Protein AF-A0A6S6XDY8-F1 (afdb_monomer_lite)

Radius of gyration: 13.09 Å; chains: 1; bounding box: 47×22×27 Å

Structure (mmCIF, N/CA/C/O backbone):
data_AF-A0A6S6XDY8-F1
#
_entry.id   AF-A0A6S6XDY8-F1
#
loop_
_atom_site.group_PDB
_atom_site.id
_atom_site.type_symbol
_atom_site.label_atom_id
_atom_site.label_alt_id
_atom_site.label_comp_id
_atom_site.label_asym_id
_atom_site.label_entity_id
_atom_site.label_seq_id
_atom_site.pdbx_PDB_ins_code
_atom_site.Cartn_x
_atom_site.Cartn_y
_atom_site.Cartn_z
_atom_site.occupancy
_atom_site.B_iso_or_equiv
_atom_site.auth_seq_id
_atom_site.auth_comp_id
_atom_site.auth_asym_id
_atom_site.auth_atom_id
_atom_site.pdbx_PDB_model_num
ATOM 1 N N . MET A 1 1 ? 31.155 0.270 -16.008 1.00 42.94 1 MET A N 1
ATOM 2 C CA . MET A 1 1 ? 30.243 0.040 -14.872 1.00 42.94 1 MET A CA 1
ATOM 3 C C . MET A 1 1 ? 28.856 0.005 -15.472 1.00 42.94 1 MET A C 1
ATOM 5 O O . MET A 1 1 ? 28.491 0.984 -16.104 1.00 42.94 1 MET A O 1
ATOM 9 N N . ILE A 1 2 ? 28.172 -1.141 -15.448 1.00 48.41 2 ILE A N 1
ATOM 10 C CA . ILE A 1 2 ? 26.782 -1.186 -15.912 1.00 48.41 2 ILE A CA 1
ATOM 11 C C . ILE A 1 2 ? 25.988 -0.518 -14.797 1.00 48.41 2 ILE A C 1
ATOM 13 O O . ILE A 1 2 ? 25.837 -1.086 -13.720 1.00 48.41 2 ILE A O 1
ATOM 17 N N . GLU A 1 3 ? 25.620 0.739 -15.015 1.00 52.81 3 GLU A N 1
ATOM 18 C CA . GLU A 1 3 ? 24.658 1.440 -14.179 1.00 52.81 3 GLU A CA 1
ATOM 19 C C . GLU A 1 3 ? 23.336 0.701 -14.398 1.00 52.81 3 GLU A C 1
ATOM 21 O O . GLU A 1 3 ? 22.734 0.783 -15.468 1.00 52.81 3 GLU A O 1
ATOM 26 N N . THR A 1 4 ? 22.980 -0.179 -13.462 1.00 51.91 4 THR A N 1
ATOM 27 C CA . THR A 1 4 ? 21.721 -0.918 -13.517 1.00 51.91 4 THR A CA 1
ATOM 28 C C . THR A 1 4 ? 20.608 0.108 -13.360 1.00 51.91 4 THR A C 1
ATOM 30 O O . THR A 1 4 ? 20.285 0.518 -12.249 1.00 51.91 4 THR A O 1
ATOM 33 N N . ASP A 1 5 ? 20.077 0.586 -14.479 1.00 48.72 5 ASP A N 1
ATOM 34 C CA . ASP A 1 5 ? 18.959 1.517 -14.505 1.00 48.72 5 ASP A CA 1
ATOM 35 C C . ASP A 1 5 ? 17.707 0.755 -14.044 1.00 48.72 5 ASP A C 1
ATOM 37 O O . ASP A 1 5 ? 17.054 0.044 -14.804 1.00 48.72 5 ASP A O 1
ATOM 41 N N . TYR A 1 6 ? 17.400 0.841 -12.747 1.00 47.88 6 TYR A N 1
ATOM 42 C CA . TYR A 1 6 ? 16.202 0.260 -12.126 1.00 47.88 6 TYR A CA 1
ATOM 43 C C . TYR A 1 6 ? 14.924 1.041 -12.496 1.00 47.88 6 TYR A C 1
ATOM 45 O O . TYR A 1 6 ? 13.958 1.060 -11.735 1.00 47.88 6 TYR A O 1
ATOM 53 N N . THR A 1 7 ? 14.881 1.696 -13.657 1.00 53.53 7 THR A N 1
ATOM 54 C CA . THR A 1 7 ? 13.770 2.542 -14.114 1.00 53.53 7 THR A CA 1
ATOM 55 C C . THR A 1 7 ? 12.384 1.895 -14.129 1.00 53.53 7 THR A C 1
ATOM 57 O O . THR A 1 7 ? 11.444 2.640 -13.857 1.00 53.53 7 THR A O 1
ATOM 60 N N . PRO A 1 8 ? 12.167 0.575 -14.334 1.00 48.53 8 PRO A N 1
ATOM 61 C CA . PRO A 1 8 ? 10.818 0.022 -14.178 1.00 48.53 8 PRO A CA 1
ATOM 62 C C . PRO A 1 8 ? 10.322 0.002 -12.717 1.00 48.53 8 PRO A C 1
ATOM 64 O O . PRO A 1 8 ? 9.138 -0.225 -12.490 1.00 48.53 8 PRO A O 1
ATOM 67 N N . TYR A 1 9 ? 11.189 0.271 -11.733 1.00 50.12 9 TYR A N 1
ATOM 68 C CA . TYR A 1 9 ? 10.849 0.349 -10.306 1.00 50.12 9 TYR A CA 1
ATOM 69 C C . TYR A 1 9 ? 10.756 1.778 -9.764 1.00 50.12 9 TYR A C 1
ATOM 71 O O . TYR A 1 9 ? 10.539 1.945 -8.565 1.00 50.12 9 TYR A O 1
ATOM 79 N N . ARG A 1 10 ? 10.919 2.817 -10.598 1.00 54.62 10 ARG A N 1
ATOM 80 C CA . ARG A 1 10 ? 10.978 4.212 -10.117 1.00 54.62 10 ARG A CA 1
ATOM 81 C C . ARG A 1 10 ? 9.720 4.638 -9.352 1.00 54.62 10 ARG A C 1
ATOM 83 O O . ARG A 1 10 ? 9.812 5.453 -8.441 1.00 54.62 10 ARG A O 1
ATOM 90 N N . ASP A 1 11 ? 8.592 4.021 -9.691 1.00 62.03 11 ASP A N 1
ATOM 91 C CA . ASP A 1 11 ? 7.269 4.301 -9.140 1.00 62.03 11 ASP A CA 1
ATOM 92 C C . ASP A 1 11 ? 6.613 3.047 -8.529 1.00 62.03 11 ASP A C 1
ATOM 94 O O . ASP A 1 11 ? 5.394 2.941 -8.436 1.00 62.03 11 ASP A O 1
ATOM 98 N N . PHE A 1 12 ? 7.399 2.045 -8.127 1.00 64.31 12 PHE A N 1
ATOM 99 C CA . PHE A 1 12 ? 6.887 0.928 -7.329 1.00 64.31 12 PHE A CA 1
ATOM 100 C C . PHE A 1 12 ? 7.192 1.197 -5.848 1.00 64.31 12 PHE A C 1
ATOM 102 O O . PHE A 1 12 ? 8.323 1.564 -5.530 1.00 64.31 12 PHE A O 1
ATOM 109 N N . PRO A 1 13 ? 6.235 1.029 -4.915 1.00 72.88 13 PRO A N 1
ATOM 110 C CA . PRO A 1 13 ? 4.951 0.332 -5.048 1.00 72.88 13 PRO A CA 1
ATOM 111 C C . PRO A 1 13 ? 3.734 1.214 -5.362 1.00 72.88 13 PRO A C 1
ATOM 113 O O . PRO A 1 13 ? 2.616 0.720 -5.281 1.00 72.88 13 PRO A O 1
ATOM 116 N N . PHE A 1 14 ? 3.907 2.493 -5.705 1.00 79.50 14 PHE A N 1
ATOM 117 C CA . PHE A 1 14 ? 2.797 3.396 -6.029 1.00 79.50 14 PHE A CA 1
ATOM 118 C C . PHE A 1 14 ? 3.124 4.267 -7.244 1.00 79.50 14 PHE A C 1
ATOM 120 O O . PHE A 1 14 ? 4.120 4.992 -7.173 1.00 79.50 14 PHE A O 1
ATOM 127 N N . PRO A 1 15 ? 2.280 4.278 -8.296 1.00 76.56 15 PRO A N 1
ATOM 128 C CA . PRO A 1 15 ? 2.521 5.118 -9.464 1.00 76.56 15 PRO A CA 1
ATOM 129 C C . PRO A 1 15 ? 2.646 6.606 -9.091 1.00 76.56 15 PRO A C 1
ATOM 131 O O . PRO A 1 15 ? 2.022 7.067 -8.135 1.00 76.56 15 PRO A O 1
ATOM 134 N N . ALA A 1 16 ? 3.423 7.373 -9.870 1.00 73.62 16 ALA A N 1
ATOM 135 C CA . ALA A 1 16 ? 3.621 8.814 -9.656 1.00 73.62 16 ALA A CA 1
ATOM 136 C C . ALA A 1 16 ? 2.300 9.598 -9.566 1.00 73.62 16 ALA A C 1
ATOM 138 O O . ALA A 1 16 ? 2.167 10.529 -8.771 1.00 73.62 16 ALA A O 1
ATOM 139 N N . ALA A 1 17 ? 1.324 9.214 -10.392 1.00 79.56 17 ALA A N 1
ATOM 140 C CA . ALA A 1 17 ? -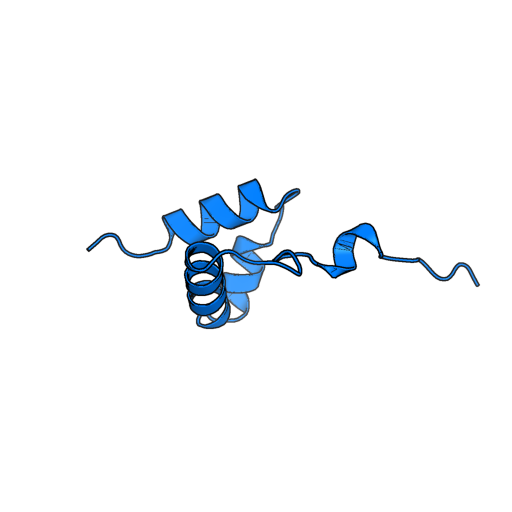0.023 9.757 -10.383 1.00 79.56 17 ALA A CA 1
ATOM 141 C C . ALA A 1 17 ? -0.964 8.765 -9.687 1.00 79.56 17 ALA A C 1
ATOM 143 O O . ALA A 1 17 ? -1.228 7.686 -10.214 1.00 79.56 17 ALA A O 1
ATOM 144 N N . LEU A 1 18 ? -1.468 9.149 -8.513 1.00 77.56 18 LEU A N 1
ATOM 145 C CA . LEU A 1 18 ? -2.463 8.389 -7.755 1.00 77.56 18 LEU A CA 1
ATOM 146 C C . LEU A 1 18 ? -3.811 9.097 -7.776 1.00 77.56 18 LEU A C 1
ATOM 148 O O . LEU A 1 18 ? -3.879 10.310 -7.557 1.00 77.56 18 LEU A O 1
ATOM 152 N N . SER A 1 19 ? -4.874 8.317 -7.949 1.00 84.56 19 SER A N 1
ATOM 153 C CA . SER A 1 19 ? -6.244 8.764 -7.690 1.00 84.56 19 SER A CA 1
ATOM 154 C C . SER A 1 19 ? -6.446 9.042 -6.194 1.00 84.56 19 SER A C 1
ATOM 156 O O . SER A 1 19 ? -5.700 8.534 -5.356 1.00 84.56 19 SER A O 1
ATOM 158 N N . GLU A 1 20 ? -7.474 9.810 -5.821 1.00 84.44 20 GLU A N 1
ATOM 159 C CA . GLU A 1 20 ? -7.776 10.097 -4.405 1.00 84.44 20 GLU A CA 1
ATOM 160 C C . GLU A 1 20 ? -7.998 8.827 -3.566 1.00 84.44 20 GLU A C 1
ATOM 162 O O . GLU A 1 20 ? -7.634 8.778 -2.391 1.00 84.44 20 GLU A O 1
ATOM 167 N N . GLU A 1 21 ? -8.573 7.782 -4.163 1.00 81.50 21 GLU A N 1
ATOM 168 C CA . GLU A 1 21 ? -8.747 6.484 -3.510 1.00 81.50 21 GLU A CA 1
ATOM 169 C C . GLU A 1 21 ? -7.399 5.801 -3.241 1.00 81.50 21 GLU A C 1
ATOM 171 O O . GLU A 1 21 ? -7.109 5.430 -2.103 1.00 81.50 21 GLU A O 1
ATOM 176 N N . ASP A 1 22 ? -6.519 5.746 -4.239 1.00 83.50 22 ASP A N 1
ATOM 177 C CA . ASP A 1 22 ? -5.188 5.150 -4.104 1.00 83.50 22 ASP A CA 1
ATOM 178 C C . ASP A 1 22 ? -4.297 5.929 -3.127 1.00 83.50 22 ASP A C 1
ATOM 180 O O . ASP A 1 22 ? -3.435 5.346 -2.466 1.00 83.50 22 ASP A O 1
ATOM 184 N N . GLN A 1 23 ? -4.5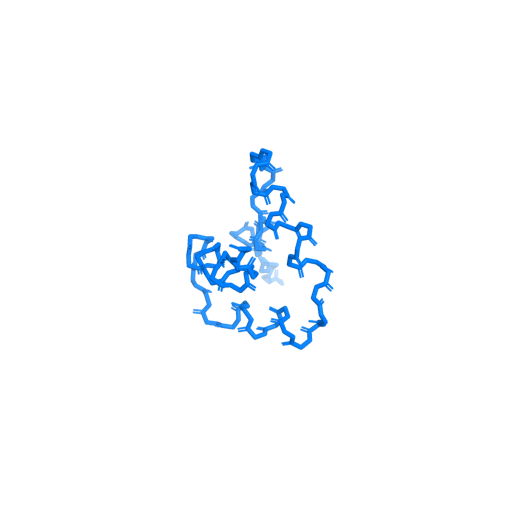19 7.238 -2.970 1.00 86.81 23 GLN A N 1
ATOM 185 C CA . GLN A 1 23 ? -3.855 8.025 -1.929 1.00 86.81 23 GLN A CA 1
ATOM 186 C C . GLN A 1 23 ? -4.240 7.560 -0.519 1.00 86.81 23 GLN A C 1
ATOM 188 O O . GLN A 1 23 ? -3.378 7.535 0.362 1.00 86.81 23 GLN A O 1
ATOM 193 N N . LYS A 1 24 ? -5.491 7.135 -0.293 1.00 87.62 24 LYS A N 1
ATOM 194 C CA . LYS A 1 24 ? -5.914 6.548 0.994 1.00 87.62 24 LYS A CA 1
ATOM 195 C C . LYS A 1 24 ? -5.239 5.202 1.227 1.00 87.62 24 LYS A C 1
ATOM 197 O O . LYS A 1 24 ? -4.770 4.944 2.333 1.00 87.62 24 LYS A O 1
ATOM 202 N N . ILE A 1 25 ? -5.129 4.381 0.181 1.00 87.81 25 ILE A N 1
ATOM 203 C CA . ILE A 1 25 ? -4.403 3.104 0.228 1.00 87.81 25 ILE A CA 1
ATOM 204 C C . ILE A 1 25 ? -2.925 3.338 0.553 1.00 87.81 25 ILE A C 1
ATOM 206 O O . ILE A 1 25 ? -2.370 2.661 1.418 1.00 87.81 25 ILE A O 1
ATOM 210 N N . LYS A 1 26 ? -2.300 4.345 -0.067 1.00 89.12 26 LYS A N 1
ATOM 211 C CA . LYS A 1 26 ? -0.924 4.760 0.229 1.00 89.12 26 LYS A CA 1
ATOM 212 C C . LYS A 1 26 ? -0.755 5.215 1.669 1.00 89.12 26 LYS A C 1
ATOM 214 O O . LYS A 1 26 ? 0.173 4.764 2.334 1.00 89.12 26 LYS A O 1
ATOM 219 N N . ALA A 1 27 ? -1.639 6.076 2.158 1.00 89.69 27 ALA A N 1
ATOM 220 C CA . ALA A 1 27 ? -1.592 6.547 3.536 1.00 89.69 27 ALA A CA 1
ATOM 221 C C . ALA A 1 27 ? -1.749 5.390 4.536 1.00 89.69 27 ALA A C 1
ATOM 223 O O . ALA A 1 27 ? -0.976 5.300 5.487 1.00 89.69 27 ALA A O 1
ATOM 224 N N . PHE A 1 28 ? -2.688 4.470 4.292 1.00 90.44 28 PHE A N 1
ATOM 225 C CA . PHE A 1 28 ? -2.861 3.276 5.116 1.00 90.44 28 PHE A CA 1
ATOM 226 C C . PHE A 1 28 ? -1.613 2.391 5.093 1.00 90.44 28 PHE A C 1
ATOM 228 O O . PHE A 1 28 ? -1.098 2.047 6.153 1.00 90.44 28 PHE A O 1
ATOM 235 N N . PHE A 1 29 ? -1.083 2.074 3.910 1.00 91.00 29 PHE A N 1
ATOM 236 C CA . PHE A 1 29 ? 0.123 1.261 3.773 1.00 91.00 29 PHE A CA 1
ATOM 237 C C . PHE A 1 29 ? 1.308 1.867 4.535 1.00 91.00 29 PHE A C 1
ATOM 239 O O . PHE A 1 29 ? 1.953 1.166 5.307 1.00 91.00 29 PHE A O 1
ATOM 246 N N . LEU A 1 30 ? 1.544 3.174 4.380 1.00 88.56 30 LEU A N 1
ATOM 247 C CA . LEU A 1 30 ? 2.620 3.886 5.077 1.00 88.56 30 LEU A CA 1
ATOM 248 C C . LEU A 1 30 ? 2.401 3.999 6.593 1.00 88.56 30 LEU A C 1
ATOM 250 O O . LEU A 1 30 ? 3.352 4.264 7.320 1.00 88.56 30 LEU A O 1
ATOM 254 N N . SER A 1 31 ? 1.171 3.805 7.079 1.00 92.75 31 SER A N 1
ATOM 255 C CA . SER A 1 31 ? 0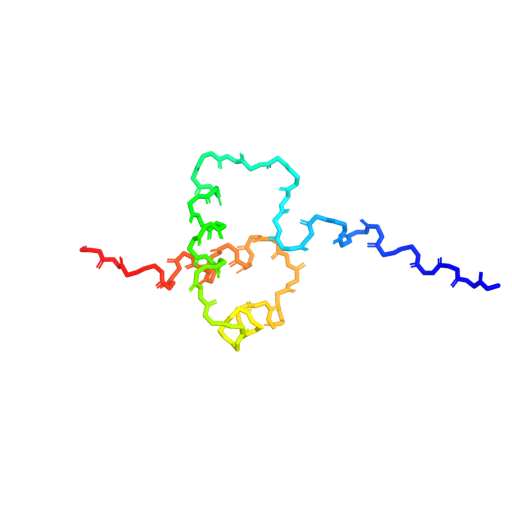.875 3.763 8.517 1.00 92.75 31 SER A CA 1
ATOM 256 C C . SER A 1 31 ? 1.182 2.407 9.164 1.00 92.75 31 SER A C 1
ATOM 258 O O . SER A 1 31 ? 1.224 2.310 10.391 1.00 92.75 31 SER A O 1
ATOM 260 N N . LEU A 1 32 ? 1.388 1.357 8.361 1.00 90.44 32 LEU A N 1
ATOM 261 C CA . LEU A 1 32 ? 1.736 0.029 8.860 1.00 90.44 32 LEU A CA 1
ATOM 262 C C . LEU A 1 32 ? 3.202 -0.019 9.322 1.00 90.44 32 LEU A C 1
ATOM 264 O O . LEU A 1 32 ? 4.038 0.677 8.744 1.00 90.44 32 LEU A O 1
ATOM 268 N N . PRO A 1 33 ? 3.542 -0.887 10.293 1.00 93.12 33 PRO A N 1
ATOM 269 C CA . PRO A 1 33 ? 4.931 -1.174 10.644 1.00 93.12 33 PRO A CA 1
ATOM 270 C C . PRO A 1 33 ? 5.734 -1.699 9.449 1.00 93.12 33 PRO A C 1
ATOM 272 O O . PRO A 1 33 ? 5.188 -2.409 8.600 1.00 93.12 33 PRO A O 1
ATOM 275 N N . ASP A 1 34 ? 7.041 -1.434 9.433 1.00 89.56 34 ASP A N 1
ATOM 276 C CA . ASP A 1 34 ? 7.943 -1.819 8.337 1.00 89.56 34 ASP A CA 1
ATOM 277 C C . ASP A 1 34 ? 7.871 -3.318 7.998 1.00 89.56 34 ASP A C 1
ATOM 279 O O . ASP A 1 34 ? 7.848 -3.701 6.830 1.00 89.56 34 ASP A O 1
ATOM 283 N N . GLU A 1 35 ? 7.767 -4.185 9.010 1.00 91.62 35 GLU A N 1
ATOM 284 C CA . GLU A 1 35 ? 7.637 -5.636 8.816 1.00 91.62 35 GLU A CA 1
ATOM 285 C C . GLU A 1 35 ? 6.377 -6.010 8.021 1.00 91.62 35 GLU A C 1
ATOM 287 O O . GLU A 1 35 ? 6.414 -6.880 7.145 1.00 91.62 35 GLU A O 1
ATOM 292 N N . GLU A 1 36 ? 5.264 -5.327 8.281 1.00 90.94 36 GLU A N 1
ATOM 293 C CA . GLU A 1 36 ? 4.004 -5.562 7.580 1.00 90.94 36 GLU A CA 1
ATOM 294 C C . GLU A 1 36 ? 4.021 -4.942 6.181 1.00 90.94 36 GLU A C 1
ATOM 296 O O . GLU A 1 36 ? 3.524 -5.562 5.237 1.00 90.94 36 GLU A O 1
ATOM 301 N N . GLN A 1 37 ? 4.659 -3.782 6.011 1.00 90.44 37 GLN A N 1
ATOM 302 C CA . GLN A 1 37 ? 4.902 -3.203 4.690 1.00 90.44 37 GLN A CA 1
ATOM 303 C C . GLN A 1 37 ? 5.711 -4.165 3.808 1.00 90.44 37 GLN A C 1
ATOM 305 O O . GLN A 1 37 ? 5.297 -4.494 2.692 1.00 90.44 37 GLN A O 1
ATOM 310 N N . LEU A 1 38 ? 6.820 -4.698 4.330 1.00 90.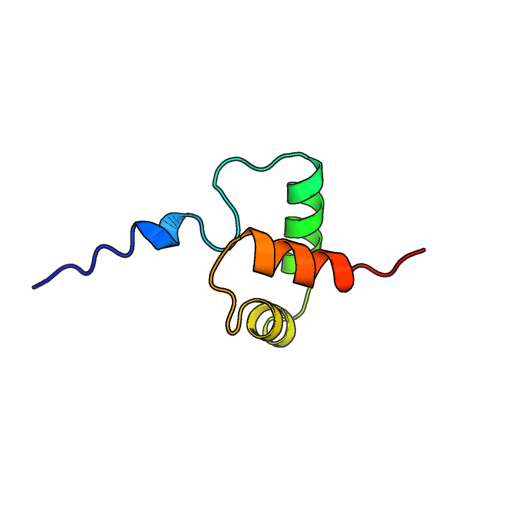06 38 LEU A N 1
ATOM 311 C CA . LEU A 1 38 ? 7.660 -5.684 3.646 1.00 90.06 38 LEU A CA 1
ATOM 312 C C . LEU A 1 38 ? 6.887 -6.962 3.322 1.00 90.06 38 LEU A C 1
ATOM 314 O O . LEU A 1 38 ? 7.008 -7.497 2.218 1.00 90.06 38 LEU A O 1
ATOM 318 N N . ARG A 1 39 ? 6.064 -7.451 4.254 1.00 90.31 39 ARG A N 1
ATOM 319 C CA . ARG A 1 39 ? 5.224 -8.634 4.040 1.00 90.31 39 ARG A CA 1
ATOM 320 C C . ARG A 1 39 ? 4.231 -8.436 2.897 1.00 90.31 39 ARG A C 1
ATOM 322 O O . ARG A 1 39 ? 4.031 -9.367 2.118 1.00 90.31 39 ARG A O 1
ATOM 329 N N . LEU A 1 40 ? 3.621 -7.258 2.792 1.00 89.44 40 LEU A N 1
ATOM 330 C CA . LEU A 1 40 ? 2.672 -6.937 1.723 1.00 89.44 40 LEU A CA 1
ATOM 331 C C . LEU A 1 40 ? 3.363 -6.817 0.363 1.00 89.44 40 LEU A C 1
ATOM 333 O O . LEU A 1 40 ? 2.824 -7.308 -0.629 1.00 89.44 40 LEU A O 1
ATOM 337 N N . LEU A 1 41 ? 4.569 -6.245 0.326 1.00 88.00 41 LEU A N 1
ATOM 338 C CA . LEU A 1 41 ? 5.384 -6.118 -0.887 1.00 88.00 41 LEU A CA 1
ATOM 339 C C . LEU A 1 41 ? 5.974 -7.448 -1.362 1.00 88.00 41 LEU A C 1
ATOM 341 O O . LEU A 1 41 ? 6.204 -7.640 -2.558 1.00 88.00 41 LEU A O 1
ATOM 345 N N . ARG A 1 42 ? 6.242 -8.379 -0.442 1.00 88.00 42 ARG A N 1
ATOM 346 C CA . ARG A 1 42 ? 6.949 -9.620 -0.759 1.00 88.00 42 ARG A CA 1
ATOM 347 C C . ARG A 1 42 ? 6.186 -10.447 -1.794 1.00 88.00 42 ARG A C 1
ATOM 349 O O . ARG A 1 42 ? 5.076 -10.925 -1.556 1.00 88.00 42 ARG A O 1
ATOM 356 N N . GLY A 1 43 ? 6.832 -10.672 -2.935 1.00 83.75 43 GLY A N 1
ATOM 357 C CA . GLY A 1 43 ? 6.289 -11.488 -4.018 1.00 83.75 43 GLY A CA 1
ATOM 358 C C . GLY A 1 43 ? 5.185 -10.814 -4.834 1.00 83.75 43 GLY A C 1
ATOM 359 O O . GLY A 1 43 ? 4.536 -11.515 -5.601 1.00 83.75 43 GLY A O 1
ATOM 360 N N . CYS A 1 44 ? 4.955 -9.506 -4.678 1.00 85.00 44 CYS A N 1
ATOM 361 C CA . CYS A 1 44 ? 4.151 -8.743 -5.632 1.00 85.00 44 CYS A CA 1
ATOM 362 C C . CYS A 1 44 ? 4.956 -8.516 -6.911 1.00 85.00 44 CYS A C 1
ATOM 364 O O . CYS A 1 44 ? 6.106 -8.078 -6.852 1.00 85.00 44 CYS A O 1
ATOM 366 N N . GLN A 1 45 ? 4.3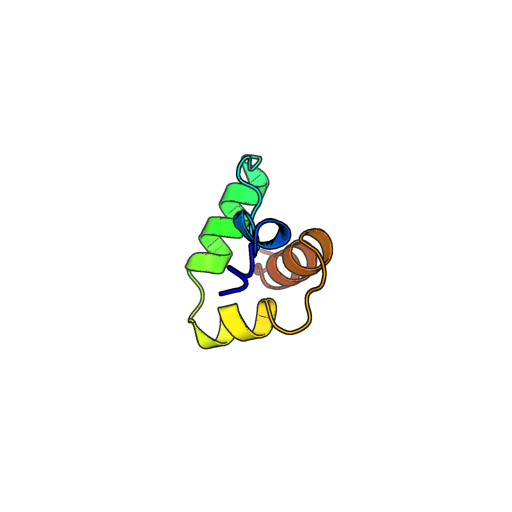47 -8.795 -8.058 1.00 80.94 45 GLN A N 1
ATOM 367 C CA . GLN A 1 45 ? 4.935 -8.574 -9.380 1.00 80.94 45 GLN A CA 1
ATOM 368 C C . GLN A 1 45 ? 4.305 -7.374 -10.095 1.00 80.94 45 GLN A C 1
ATOM 370 O O . GLN A 1 45 ? 4.799 -6.940 -11.133 1.00 80.94 45 GLN A O 1
ATOM 375 N N . SER A 1 46 ? 3.217 -6.826 -9.548 1.00 82.69 46 SER A N 1
ATOM 376 C CA . SER A 1 46 ? 2.501 -5.691 -10.125 1.00 82.69 46 SER A CA 1
ATOM 377 C C . SER A 1 46 ? 1.827 -4.819 -9.063 1.00 82.69 46 SER A C 1
ATOM 379 O O . SER A 1 46 ? 1.569 -5.259 -7.939 1.00 82.69 46 SER A O 1
ATOM 381 N N . TYR A 1 47 ? 1.509 -3.574 -9.437 1.00 82.88 47 TYR A N 1
ATOM 382 C CA . TYR A 1 47 ? 0.745 -2.656 -8.588 1.00 82.88 47 TYR A CA 1
ATOM 383 C C . TYR A 1 47 ? -0.642 -3.207 -8.238 1.00 82.88 47 TYR A C 1
ATOM 385 O O . TYR A 1 47 ? -1.061 -3.083 -7.097 1.00 82.88 47 TYR A O 1
ATOM 393 N N . GLY A 1 48 ? -1.330 -3.861 -9.181 1.00 84.44 48 GLY A N 1
ATOM 394 C CA . GLY A 1 48 ? -2.657 -4.434 -8.937 1.00 84.44 48 GLY A CA 1
ATOM 395 C C . GLY A 1 48 ? -2.651 -5.514 -7.851 1.00 84.44 48 GLY A C 1
ATOM 396 O O . GLY A 1 48 ? -3.499 -5.494 -6.964 1.00 84.44 48 GLY A O 1
ATOM 397 N N . GLU A 1 49 ? -1.656 -6.408 -7.861 1.00 87.00 49 GLU A N 1
ATOM 398 C CA . GLU A 1 49 ? -1.492 -7.414 -6.800 1.00 87.00 49 GLU A CA 1
ATOM 399 C C . GLU A 1 49 ? -1.200 -6.780 -5.439 1.00 87.00 49 GLU A C 1
ATOM 401 O O . GLU A 1 49 ? -1.724 -7.216 -4.414 1.00 87.00 49 GLU A O 1
ATOM 406 N N . PHE A 1 50 ? -0.356 -5.750 -5.424 1.00 88.88 50 PHE A N 1
ATOM 407 C CA . PHE A 1 50 ? -0.059 -4.998 -4.214 1.00 88.88 50 PHE A CA 1
ATOM 408 C C . PHE A 1 50 ? -1.307 -4.277 -3.683 1.00 88.88 50 PHE A C 1
ATOM 410 O O . PHE A 1 50 ? -1.638 -4.420 -2.507 1.00 88.88 50 PHE A O 1
ATOM 417 N N . TYR A 1 51 ? -2.022 -3.561 -4.549 1.00 87.94 51 TYR A N 1
ATOM 418 C CA . TYR A 1 51 ? -3.245 -2.834 -4.227 1.00 87.94 51 TYR A CA 1
ATOM 419 C C . TYR A 1 51 ? -4.288 -3.760 -3.598 1.00 87.94 51 TYR A C 1
ATOM 421 O O . TYR A 1 51 ? -4.773 -3.474 -2.503 1.00 87.94 51 TYR A O 1
ATOM 429 N N . ASP A 1 52 ? -4.567 -4.908 -4.223 1.00 88.06 52 ASP A N 1
ATOM 430 C CA . ASP A 1 52 ? -5.556 -5.869 -3.723 1.00 88.06 52 ASP A CA 1
ATOM 431 C C . ASP A 1 52 ? -5.199 -6.367 -2.312 1.00 88.06 52 ASP A C 1
ATOM 433 O O . ASP A 1 52 ? -6.034 -6.358 -1.404 1.00 88.06 52 ASP A O 1
ATOM 437 N N . ARG A 1 53 ? -3.919 -6.685 -2.068 1.00 90.50 53 ARG A N 1
ATOM 438 C CA . ARG A 1 53 ? -3.436 -7.104 -0.740 1.00 90.50 53 ARG A CA 1
ATOM 439 C C . ARG A 1 53 ? -3.600 -6.023 0.322 1.00 90.50 53 ARG A C 1
ATOM 441 O O . ARG A 1 53 ? -3.955 -6.341 1.459 1.00 90.50 53 ARG A O 1
ATOM 448 N N . VAL A 1 54 ? -3.308 -4.767 -0.013 1.00 88.88 54 VAL A N 1
ATOM 449 C CA . VAL A 1 54 ? -3.451 -3.653 0.933 1.00 88.88 54 VAL A CA 1
ATOM 450 C C . VAL A 1 54 ? -4.929 -3.408 1.232 1.00 88.88 54 VAL A C 1
ATOM 452 O O . VAL A 1 54 ? -5.293 -3.301 2.402 1.00 88.88 54 VAL A O 1
ATOM 455 N N . VAL A 1 55 ? -5.795 -3.406 0.214 1.00 88.69 55 VAL A N 1
ATOM 456 C CA . VAL A 1 55 ? -7.250 -3.236 0.377 1.00 88.69 55 VAL A CA 1
ATOM 457 C C . VAL A 1 55 ? -7.852 -4.335 1.250 1.00 88.69 55 VAL A C 1
ATOM 459 O O . VAL A 1 55 ? -8.645 -4.036 2.140 1.00 88.69 55 VAL A O 1
ATOM 462 N N . GLN A 1 56 ? -7.446 -5.596 1.078 1.00 88.44 56 GLN A N 1
ATOM 463 C CA . GLN A 1 56 ? -7.913 -6.705 1.921 1.00 88.44 56 GLN A CA 1
ATOM 464 C C . GLN A 1 56 ? -7.546 -6.552 3.406 1.00 88.44 56 GLN A C 1
ATOM 466 O O . GLN A 1 56 ? -8.198 -7.153 4.262 1.00 88.44 56 GLN A O 1
ATOM 471 N N . ARG A 1 57 ? -6.507 -5.773 3.729 1.00 86.50 57 ARG A N 1
ATOM 472 C CA . ARG A 1 57 ? -6.091 -5.489 5.111 1.00 86.50 57 ARG A CA 1
ATOM 473 C C . ARG A 1 57 ? -6.809 -4.305 5.735 1.00 86.50 57 ARG A C 1
ATOM 475 O O . ARG A 1 57 ? -6.746 -4.169 6.956 1.00 86.50 57 ARG A O 1
ATOM 482 N N . ILE A 1 58 ? -7.463 -3.463 4.940 1.00 84.88 58 ILE A N 1
ATOM 483 C CA . ILE A 1 58 ? -8.255 -2.367 5.484 1.00 84.88 58 ILE A CA 1
ATOM 484 C C . ILE A 1 58 ? -9.434 -2.997 6.233 1.00 84.88 58 ILE A C 1
ATOM 486 O O . ILE A 1 58 ? -10.208 -3.746 5.628 1.00 84.88 58 ILE A O 1
ATOM 490 N N . PRO A 1 59 ? -9.568 -2.753 7.550 1.00 79.19 59 PRO A N 1
ATOM 491 C CA . PRO A 1 59 ? -10.666 -3.311 8.317 1.00 79.19 59 PRO A CA 1
ATOM 492 C C . PRO A 1 59 ? -11.982 -2.827 7.709 1.00 79.19 59 PRO A C 1
ATOM 494 O O . PRO A 1 59 ? -12.228 -1.625 7.603 1.00 79.19 59 PRO A O 1
ATOM 497 N N . LYS A 1 60 ? -12.813 -3.776 7.273 1.00 72.12 60 LYS A N 1
ATOM 498 C CA . LYS A 1 60 ? -14.173 -3.484 6.824 1.0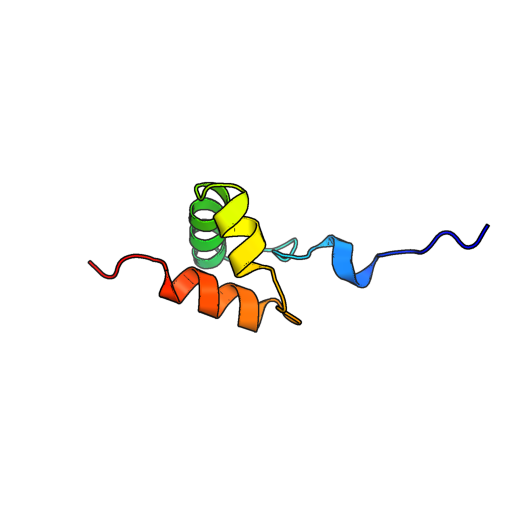0 72.12 60 LYS A CA 1
ATOM 499 C C . LYS A 1 60 ? -14.973 -3.092 8.065 1.00 72.12 60 LYS A C 1
ATOM 501 O O . LYS A 1 60 ? -15.073 -3.899 8.988 1.00 72.12 60 LYS A O 1
ATOM 506 N N . ALA A 1 61 ? -15.424 -1.839 8.097 1.00 55.03 61 ALA A N 1
ATOM 507 C CA . ALA A 1 61 ? -16.313 -1.317 9.131 1.00 55.03 61 ALA A CA 1
ATOM 508 C C . ALA A 1 61 ? -17.661 -2.051 9.134 1.00 55.03 61 ALA A C 1
ATOM 510 O O . ALA A 1 61 ? -18.090 -2.494 8.041 1.00 55.03 61 ALA A O 1
#

pLDDT: mean 78.71, std 14.69, range [42.94, 93.12]

Sequence (61 aa):
MIETDYTPYRDFPFPAALSEEDQKIKAFFLSLPDEEQLRLLRGCQSYGEFYDRVVQRIPKA

Foldseek 3Di:
DPPPPPPVCPQPPHHPDDDPVVVVLVVQLVPDPPVVNCVLVPPDPHNVSSSVSSVVPPDDD

Secondary structure (DSSP, 8-state):
------GGGTT-SS-SS--HHHHHHHHHHHHS-HHHHHHHHTT--SHHHHHHHHHHHS---